Protein AF-A0A3P8DVF3-F1 (afdb_monomer_lite)

pLDDT: mean 77.58, std 15.6, range [39.25, 95.31]

Organism: NCBI:txid48269

Foldseek 3Di:
DDDWDWDADPVQRKIWIWDWDADPVRDIDIDIDIDHDDDDDDPPVVVVVLPDQDDDPCNPPDNDDDPVGDDPDDDDDDDDDDPPDDDDPPPPPVVVVVVVVVVVPPPPPPDD

Structure (mmCIF, N/CA/C/O backbone):
data_AF-A0A3P8DVF3-F1
#
_entry.id   AF-A0A3P8DVF3-F1
#
loop_
_atom_site.group_PDB
_atom_site.id
_atom_site.type_symbol
_atom_site.label_atom_id
_atom_site.label_alt_id
_atom_site.label_comp_id
_atom_site.label_asym_id
_atom_site.label_entity_id
_atom_site.label_seq_id
_atom_site.pdbx_PDB_ins_code
_atom_site.Cartn_x
_atom_site.Cartn_y
_atom_site.Cartn_z
_atom_site.occupancy
_atom_site.B_iso_or_equiv
_atom_site.auth_seq_id
_atom_site.auth_comp_id
_atom_site.auth_asym_id
_atom_site.auth_atom_id
_atom_site.pdbx_PDB_model_num
ATOM 1 N N . MET A 1 1 ? -23.479 11.438 30.953 1.00 67.31 1 MET A N 1
ATOM 2 C CA . MET A 1 1 ? -22.273 10.995 30.219 1.00 67.31 1 MET A CA 1
ATOM 3 C C . MET A 1 1 ? -21.882 12.118 29.275 1.00 67.31 1 MET A C 1
ATOM 5 O O . MET A 1 1 ? -22.786 12.622 28.613 1.00 67.31 1 MET A O 1
ATOM 9 N N . PRO A 1 2 ? -20.626 12.583 29.258 1.00 76.81 2 PRO A N 1
ATOM 10 C CA . PRO A 1 2 ? -20.237 13.642 28.337 1.00 76.81 2 PRO A CA 1
ATOM 11 C C . PRO A 1 2 ? -20.245 13.108 26.889 1.00 76.81 2 PRO A C 1
ATOM 13 O O . PRO A 1 2 ? -20.070 11.900 26.683 1.00 76.81 2 PRO A O 1
ATOM 16 N N . PRO A 1 3 ? -20.479 13.973 25.891 1.00 83.25 3 PRO A N 1
ATOM 17 C CA . PRO A 1 3 ? -20.484 13.580 24.486 1.00 83.25 3 PRO A CA 1
ATOM 18 C C . PRO A 1 3 ? -19.126 13.028 24.042 1.00 83.25 3 PRO A C 1
ATOM 20 O O . PRO A 1 3 ? -18.081 13.442 24.540 1.00 83.25 3 PRO A O 1
ATOM 23 N N . ILE A 1 4 ? -19.144 12.102 23.083 1.00 84.06 4 ILE A N 1
ATOM 24 C CA . ILE A 1 4 ? -17.924 11.665 22.403 1.00 84.06 4 ILE A CA 1
ATOM 25 C C . ILE A 1 4 ? -17.413 12.810 21.523 1.00 84.06 4 ILE A C 1
ATOM 27 O O . ILE A 1 4 ? -18.167 13.365 20.724 1.00 84.06 4 ILE A O 1
ATOM 31 N N . GLU A 1 5 ? -16.143 13.178 21.681 1.00 85.88 5 GLU A N 1
ATOM 32 C CA . GLU A 1 5 ? -15.512 14.195 20.842 1.00 85.88 5 GLU A CA 1
ATOM 33 C C . GLU A 1 5 ? -14.712 13.509 19.733 1.00 85.88 5 GLU A C 1
ATOM 35 O O . GLU A 1 5 ? -13.820 12.699 19.999 1.00 85.88 5 GLU A O 1
ATOM 40 N N . GLU A 1 6 ? -15.002 13.860 18.481 1.00 85.75 6 GLU A N 1
ATOM 41 C CA . GLU A 1 6 ? -14.180 13.484 17.335 1.00 85.75 6 GLU A CA 1
ATOM 42 C C . GLU A 1 6 ? -13.457 14.723 16.803 1.00 85.75 6 GLU A C 1
ATOM 44 O O . GLU A 1 6 ? -14.094 15.705 16.419 1.00 85.75 6 GLU A O 1
ATOM 49 N N . LYS A 1 7 ? -12.122 14.679 16.770 1.00 88.00 7 LYS A N 1
ATOM 50 C CA . LYS A 1 7 ? -11.277 15.734 16.195 1.00 88.00 7 LYS A CA 1
ATOM 51 C C . LYS A 1 7 ? -10.488 15.156 15.026 1.00 88.00 7 LYS A C 1
ATOM 53 O O . LYS A 1 7 ? -9.941 14.056 15.116 1.00 88.00 7 LYS A O 1
ATOM 58 N N . PHE A 1 8 ? -10.473 15.877 13.910 1.00 84.81 8 PHE A N 1
ATOM 59 C CA . PHE A 1 8 ? -9.738 15.485 12.713 1.00 84.81 8 PHE A CA 1
ATOM 60 C C . PHE A 1 8 ? -8.698 16.548 12.377 1.00 84.81 8 PHE A C 1
ATOM 62 O O . PHE A 1 8 ? -9.056 17.656 11.982 1.00 84.81 8 PHE A O 1
ATOM 69 N N . ASP A 1 9 ? -7.422 16.183 12.492 1.00 85.12 9 ASP A N 1
ATOM 70 C CA . ASP A 1 9 ? -6.311 17.047 12.107 1.00 85.12 9 ASP A CA 1
ATOM 71 C C . ASP A 1 9 ? -5.923 16.771 10.651 1.00 85.12 9 ASP A C 1
ATOM 73 O O . ASP A 1 9 ? -5.298 15.755 10.323 1.00 85.12 9 ASP A O 1
ATOM 77 N N . SER A 1 10 ? -6.284 17.698 9.757 1.00 76.12 10 SER A N 1
ATOM 78 C CA . SER A 1 10 ? -6.023 17.575 8.315 1.00 76.12 10 SER A CA 1
ATOM 79 C C . SER A 1 10 ? -4.532 17.582 7.967 1.00 76.12 10 SER A C 1
ATOM 81 O O . SER A 1 10 ? -4.140 16.976 6.971 1.00 76.12 10 SER A O 1
ATOM 83 N N . GLU A 1 11 ? -3.697 18.255 8.759 1.00 81.12 11 GLU A N 1
ATOM 84 C CA . GLU A 1 11 ? -2.254 18.363 8.502 1.00 81.12 11 GLU A CA 1
ATOM 85 C C . GLU A 1 11 ? -1.528 17.043 8.761 1.00 81.12 11 GLU A C 1
ATOM 87 O O . GLU A 1 11 ? -0.639 16.647 8.009 1.00 81.12 11 GLU A O 1
ATOM 92 N N . ARG A 1 12 ? -1.939 16.327 9.812 1.00 76.31 12 ARG A N 1
ATOM 93 C CA . ARG A 1 12 ? -1.304 15.074 10.236 1.00 76.31 12 ARG A CA 1
ATOM 94 C C . ARG A 1 12 ? -2.037 13.829 9.731 1.00 76.31 12 ARG A C 1
ATOM 96 O O . ARG A 1 12 ? -1.503 12.731 9.851 1.00 76.31 12 ARG A O 1
ATOM 103 N N . ASN A 1 13 ? -3.227 13.973 9.131 1.00 81.44 13 ASN A N 1
ATOM 104 C CA . ASN A 1 13 ? -4.126 12.858 8.786 1.00 81.44 13 ASN A CA 1
ATOM 105 C C . ASN A 1 13 ? -4.403 11.932 9.986 1.00 81.44 13 ASN A C 1
ATOM 107 O O . ASN A 1 13 ? -4.529 10.710 9.829 1.00 81.44 13 ASN A O 1
ATOM 111 N N . ILE A 1 14 ? -4.494 12.521 11.178 1.00 86.06 14 ILE A N 1
ATOM 112 C CA . ILE A 1 14 ? -4.786 11.808 12.420 1.00 86.06 14 ILE A CA 1
ATOM 113 C C . ILE A 1 14 ? -6.239 12.095 12.793 1.00 86.06 14 ILE A C 1
ATOM 115 O O . ILE A 1 14 ? -6.673 13.248 12.841 1.00 86.06 14 ILE A O 1
ATOM 119 N N . LYS A 1 15 ? -7.010 11.030 13.023 1.00 89.19 15 LYS A N 1
ATOM 120 C CA . LYS A 1 15 ? -8.331 11.110 13.651 1.00 89.19 15 LYS A CA 1
ATOM 121 C C . LYS A 1 15 ? -8.164 10.786 15.131 1.00 89.19 15 LYS A C 1
ATOM 123 O O . LYS A 1 15 ? -7.794 9.660 15.459 1.00 89.19 15 LYS A O 1
ATOM 128 N N . THR A 1 16 ? -8.501 11.732 15.995 1.00 90.62 16 THR A N 1
ATOM 129 C CA . THR A 1 16 ? -8.480 11.552 17.447 1.00 90.62 16 THR A CA 1
ATOM 130 C C . THR A 1 16 ? -9.908 11.429 17.954 1.00 90.62 16 THR A C 1
ATOM 132 O O . THR A 1 16 ? -10.742 12.307 17.727 1.00 90.62 16 THR A O 1
ATOM 135 N N . VAL A 1 17 ? -10.203 10.322 18.629 1.00 90.69 17 VAL A N 1
ATOM 136 C CA . VAL A 1 17 ? -11.499 10.069 19.265 1.00 90.69 17 VAL A CA 1
ATOM 137 C C . VAL A 1 17 ? -11.295 10.075 20.771 1.00 90.69 17 VAL A C 1
ATOM 139 O O . VAL A 1 17 ? -10.527 9.264 21.293 1.00 90.69 17 VAL A O 1
ATOM 142 N N . VAL A 1 18 ? -11.978 10.988 21.457 1.00 91.25 18 VAL A N 1
ATOM 143 C CA . VAL A 1 18 ? -11.963 11.093 22.916 1.00 91.25 18 VAL A CA 1
ATOM 144 C C . VAL A 1 18 ? -13.304 10.617 23.449 1.00 91.25 18 VAL A C 1
ATOM 146 O O . VAL A 1 18 ? -14.350 11.203 23.161 1.00 91.25 18 VAL A O 1
ATOM 149 N N . ARG A 1 19 ? -13.271 9.553 24.246 1.00 88.62 19 ARG A N 1
ATOM 150 C CA . ARG A 1 19 ? -14.443 9.004 24.924 1.00 88.62 19 ARG A CA 1
ATOM 151 C C . ARG A 1 19 ? -14.230 9.074 26.423 1.00 88.62 19 ARG A C 1
ATOM 153 O O . ARG A 1 19 ? -13.152 8.761 26.911 1.00 88.62 19 ARG A O 1
ATOM 160 N N . TYR A 1 20 ? -15.283 9.411 27.147 1.00 89.62 20 TYR A N 1
ATOM 161 C CA . TYR A 1 20 ? -15.292 9.302 28.596 1.00 89.62 20 TYR A CA 1
ATOM 162 C C . TYR A 1 20 ? -16.238 8.184 29.020 1.00 89.62 20 TYR A C 1
ATOM 164 O O . TYR A 1 20 ? -17.344 8.066 28.481 1.00 89.62 20 TYR A O 1
ATOM 172 N N . PHE A 1 21 ? -15.808 7.368 29.972 1.00 86.56 21 PHE A N 1
ATOM 173 C CA . PHE A 1 21 ? -16.606 6.291 30.547 1.00 86.56 21 PHE A CA 1
ATOM 174 C C . PHE A 1 21 ? -16.431 6.258 32.066 1.00 86.56 21 PHE A C 1
ATOM 176 O O . PHE A 1 21 ? -15.423 6.736 32.582 1.00 86.56 21 PHE A O 1
ATOM 183 N N . PHE A 1 22 ? -17.437 5.740 32.767 1.00 88.00 22 PHE A N 1
ATOM 184 C CA . PHE A 1 22 ? -17.360 5.485 34.203 1.00 88.00 22 PHE A CA 1
ATOM 185 C C . PHE A 1 22 ? -16.961 4.029 34.427 1.00 88.00 22 PHE A C 1
ATOM 187 O O . PHE A 1 22 ? -17.490 3.146 33.745 1.00 88.00 22 PHE A O 1
ATOM 194 N N . ASN A 1 23 ? -16.039 3.797 35.356 1.00 84.00 23 ASN A N 1
ATOM 195 C CA . AS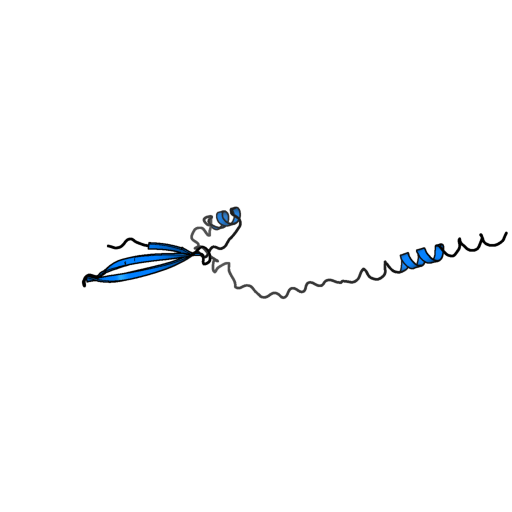N A 1 23 ? -15.719 2.455 35.835 1.00 84.00 23 ASN A CA 1
ATOM 196 C C . ASN A 1 23 ? -16.753 1.959 36.852 1.00 84.00 23 ASN A C 1
ATOM 198 O O . ASN A 1 23 ? -17.558 2.736 37.364 1.00 84.00 23 ASN A O 1
ATOM 202 N N . GLU A 1 24 ? -16.696 0.663 37.166 1.00 85.00 24 GLU A N 1
ATOM 203 C CA . GLU A 1 24 ? -17.516 0.041 38.216 1.00 85.00 24 GLU A CA 1
ATOM 204 C C . GLU A 1 24 ? -17.294 0.705 39.591 1.00 85.00 24 GLU A C 1
ATOM 206 O O . GLU A 1 24 ? -18.229 0.799 40.381 1.00 85.00 24 GLU A O 1
ATOM 211 N N . ASP A 1 25 ? -16.107 1.278 39.815 1.00 83.75 25 ASP A N 1
ATOM 212 C CA . ASP A 1 25 ? -15.726 2.015 41.028 1.00 83.75 25 ASP A CA 1
ATOM 213 C C . ASP A 1 25 ? -16.196 3.488 41.052 1.00 83.75 25 ASP A C 1
ATOM 215 O O . ASP A 1 25 ? -15.969 4.205 42.024 1.00 83.75 25 ASP A O 1
ATOM 219 N N . GLY A 1 26 ? -16.864 3.964 39.992 1.00 82.75 26 GLY A N 1
ATOM 220 C CA . GLY A 1 26 ? -17.406 5.328 39.900 1.00 82.75 26 GLY A CA 1
ATOM 221 C C . GLY A 1 26 ? -16.437 6.395 39.373 1.00 82.75 26 GLY A C 1
ATOM 222 O O . GLY A 1 26 ? -16.845 7.543 39.177 1.00 82.75 26 GLY A O 1
ATOM 223 N N . ASP A 1 27 ? -15.190 6.031 39.074 1.00 87.44 27 ASP A N 1
ATOM 224 C CA . ASP A 1 27 ? -14.188 6.943 38.514 1.00 87.44 27 ASP A CA 1
ATOM 225 C C . ASP A 1 27 ? -14.436 7.268 37.031 1.00 87.44 27 ASP A C 1
ATOM 227 O O . ASP A 1 27 ? -14.852 6.414 36.240 1.00 87.44 27 ASP A O 1
ATOM 231 N N . LEU A 1 28 ? -14.138 8.511 36.631 1.00 86.56 28 LEU A N 1
ATOM 232 C CA . LEU A 1 28 ? -14.239 8.985 35.247 1.00 86.56 28 LEU A CA 1
ATOM 233 C C . LEU A 1 28 ? -12.930 8.730 34.487 1.00 86.56 28 LEU A C 1
ATOM 235 O O . LEU A 1 28 ? -11.919 9.386 34.739 1.00 86.56 28 LEU A O 1
ATOM 239 N N . ILE A 1 29 ? -12.966 7.853 33.486 1.00 88.00 29 ILE A N 1
ATOM 240 C CA . ILE A 1 29 ? -11.817 7.557 32.625 1.00 88.00 29 ILE A CA 1
ATOM 241 C C . ILE A 1 29 ? -11.984 8.208 31.256 1.00 88.00 29 ILE A C 1
ATOM 243 O O . ILE A 1 29 ? -13.046 8.141 30.637 1.00 88.00 29 ILE A O 1
ATOM 247 N N . LYS A 1 30 ? -10.896 8.809 30.763 1.00 89.12 30 LYS A N 1
ATOM 248 C CA . LYS A 1 30 ? -10.765 9.331 29.400 1.00 89.12 30 LYS A CA 1
ATOM 249 C C . LYS A 1 30 ? -10.000 8.333 28.529 1.00 89.12 30 LYS A C 1
ATOM 251 O O . LYS A 1 30 ? -8.793 8.168 28.677 1.00 89.12 30 LYS A O 1
ATOM 256 N N . GLU A 1 31 ? -10.678 7.730 27.566 1.00 89.44 31 GLU A N 1
ATOM 257 C CA . GLU A 1 31 ? -10.060 6.970 26.482 1.00 89.44 31 GLU A CA 1
ATOM 258 C C . GLU A 1 31 ? -9.718 7.917 25.326 1.00 89.44 31 GLU A C 1
ATOM 260 O O . GLU A 1 31 ? -10.600 8.599 24.803 1.00 89.44 31 GLU A O 1
ATOM 265 N N . THR A 1 32 ? -8.452 7.964 24.907 1.00 89.69 32 THR A N 1
ATOM 266 C CA . THR A 1 32 ? -8.033 8.698 23.700 1.00 89.69 32 THR A CA 1
ATOM 267 C C . THR A 1 3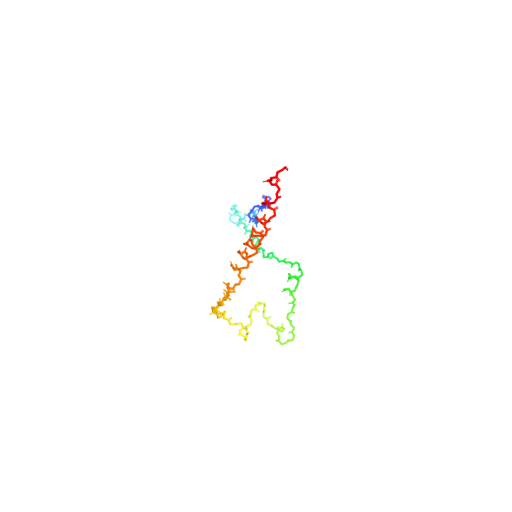2 ? -7.490 7.701 22.684 1.00 89.69 32 THR A C 1
ATOM 269 O O . THR A 1 32 ? -6.513 7.010 22.963 1.00 89.69 32 THR A O 1
ATOM 272 N N . LYS A 1 33 ? -8.138 7.600 21.520 1.00 91.38 33 LYS A N 1
ATOM 273 C CA . LYS A 1 33 ? -7.720 6.737 20.405 1.00 91.38 33 LYS A CA 1
ATOM 274 C C . LYS A 1 33 ? -7.275 7.601 19.235 1.00 91.38 33 LYS A C 1
ATOM 276 O O . LYS A 1 33 ? -8.062 8.405 18.739 1.00 91.38 33 LYS A O 1
ATOM 281 N N . GLU A 1 34 ? -6.043 7.403 18.787 1.00 89.81 34 GLU A N 1
ATOM 282 C CA . GLU A 1 34 ? -5.475 8.088 17.627 1.00 89.81 34 GLU A CA 1
ATOM 283 C C . GLU A 1 34 ? -5.372 7.114 16.451 1.00 89.81 34 GLU A C 1
ATOM 285 O O . GLU A 1 34 ? -4.772 6.045 16.555 1.00 89.81 34 GLU A O 1
ATOM 290 N N . TYR A 1 35 ? -5.979 7.478 15.323 1.00 89.88 35 TYR A N 1
ATOM 291 C CA . TYR A 1 35 ? -5.925 6.705 14.086 1.00 89.88 35 TYR A CA 1
ATOM 292 C C . TYR A 1 35 ? -5.163 7.491 13.028 1.00 89.88 35 TYR A C 1
ATOM 294 O O . TYR A 1 35 ? -5.641 8.524 12.555 1.00 89.88 35 TYR A O 1
ATOM 302 N N . GLN A 1 36 ? -4.013 6.973 12.608 1.00 88.38 36 GLN A N 1
ATOM 303 C CA . GLN A 1 36 ? -3.249 7.525 11.497 1.00 88.38 36 GLN A CA 1
ATOM 304 C C . GLN A 1 36 ? -3.628 6.814 10.195 1.00 88.38 36 GLN A C 1
ATOM 306 O O . GLN A 1 36 ? -3.537 5.590 10.083 1.00 88.38 36 GLN A O 1
ATOM 311 N N . ARG A 1 37 ? -4.063 7.571 9.181 1.00 85.69 37 ARG A N 1
ATOM 312 C CA . ARG A 1 37 ? -4.393 7.000 7.867 1.00 85.69 37 ARG A CA 1
ATOM 313 C C . ARG A 1 37 ? -3.182 7.044 6.936 1.00 85.69 37 ARG A C 1
ATOM 315 O O . ARG A 1 37 ? -3.019 7.991 6.169 1.00 85.69 37 ARG A O 1
ATOM 322 N N . GLU A 1 38 ? -2.388 5.981 6.923 1.00 85.12 38 GLU A N 1
ATOM 323 C CA . GLU A 1 38 ? -1.336 5.802 5.920 1.00 85.12 38 GLU A CA 1
ATOM 324 C C . GLU A 1 38 ? -1.921 5.232 4.622 1.00 85.12 38 GLU A C 1
ATOM 326 O O . GLU A 1 38 ? -2.318 4.069 4.543 1.00 85.12 38 GLU A O 1
ATOM 331 N N . LYS A 1 39 ? -1.996 6.053 3.569 1.00 83.69 39 LYS A N 1
ATOM 332 C CA . LYS A 1 39 ? -2.429 5.603 2.238 1.00 83.69 39 LYS A CA 1
ATOM 333 C C . LYS A 1 39 ? -1.265 5.650 1.258 1.00 83.69 39 LYS A C 1
ATOM 335 O O . LYS A 1 39 ? -0.621 6.681 1.094 1.00 83.69 39 LYS A O 1
ATOM 340 N N . ARG A 1 40 ? -1.037 4.552 0.535 1.00 83.50 40 ARG A N 1
ATOM 341 C CA . ARG A 1 40 ? -0.162 4.560 -0.643 1.00 83.50 40 ARG A CA 1
ATOM 342 C C . ARG A 1 40 ? -0.975 4.991 -1.853 1.00 83.50 40 ARG A C 1
ATOM 344 O O . ARG A 1 40 ? -1.840 4.250 -2.319 1.00 83.50 40 ARG A O 1
ATOM 351 N N . VAL A 1 41 ? -0.717 6.200 -2.335 1.00 87.75 41 VAL A N 1
ATOM 352 C CA . VAL A 1 41 ? -1.423 6.760 -3.488 1.00 87.75 41 VAL A CA 1
ATOM 353 C C . VAL A 1 41 ? -0.930 6.069 -4.759 1.00 87.75 41 VAL A C 1
ATOM 355 O O . VAL A 1 41 ? 0.264 6.031 -5.041 1.00 87.75 41 VAL A O 1
ATOM 358 N N . VAL A 1 42 ? -1.861 5.494 -5.516 1.00 91.62 42 VAL A N 1
ATOM 359 C CA . VAL A 1 42 ? -1.628 4.899 -6.837 1.00 91.62 42 VAL A CA 1
ATOM 360 C C . VAL A 1 42 ? -2.764 5.312 -7.767 1.00 91.62 42 VAL A C 1
ATOM 362 O O . VAL A 1 42 ? -3.833 5.711 -7.306 1.00 91.62 42 VAL A O 1
ATOM 365 N N . ALA A 1 43 ? -2.566 5.184 -9.078 1.00 95.31 43 ALA A N 1
ATOM 366 C CA . ALA A 1 43 ? -3.644 5.388 -10.040 1.00 95.31 43 ALA A CA 1
ATOM 367 C C . ALA A 1 43 ? -4.827 4.436 -9.764 1.00 95.31 43 ALA A C 1
ATOM 369 O O . ALA A 1 43 ? -4.618 3.274 -9.408 1.00 95.31 43 ALA A O 1
ATOM 370 N N . SER A 1 44 ? -6.064 4.899 -9.981 1.00 91.38 44 SER A N 1
ATOM 371 C CA . SER A 1 44 ? -7.287 4.133 -9.663 1.00 91.38 44 SER A CA 1
ATOM 372 C C . SER A 1 44 ? -7.288 2.736 -10.299 1.00 91.38 44 SER A C 1
ATOM 374 O O . SER A 1 44 ? -7.421 1.745 -9.588 1.00 91.38 44 SER A O 1
ATOM 376 N N . ARG A 1 45 ? -6.976 2.631 -11.599 1.00 94.94 45 ARG A N 1
ATOM 377 C CA . ARG A 1 45 ? -6.874 1.335 -12.295 1.00 94.94 45 ARG A CA 1
ATOM 378 C C . ARG A 1 45 ? -5.868 0.378 -11.648 1.00 94.94 45 ARG A C 1
ATOM 380 O O . ARG A 1 45 ? -6.070 -0.831 -11.649 1.00 94.94 45 ARG A O 1
ATOM 387 N N . VAL A 1 46 ? -4.772 0.898 -11.094 1.00 93.19 46 VAL A N 1
ATOM 388 C CA . VAL A 1 46 ? -3.764 0.082 -10.398 1.00 93.19 46 VAL A CA 1
ATOM 389 C C . VAL A 1 46 ? -4.298 -0.395 -9.049 1.00 93.19 46 VAL A C 1
ATOM 391 O O . VAL A 1 46 ? -4.050 -1.541 -8.678 1.00 93.19 46 VAL A O 1
ATOM 394 N N . ALA A 1 47 ? -5.040 0.452 -8.330 1.00 92.69 47 ALA A N 1
ATOM 395 C CA . ALA A 1 47 ? -5.677 0.071 -7.073 1.00 92.69 47 ALA A CA 1
ATOM 396 C C . ALA A 1 47 ? -6.681 -1.072 -7.272 1.00 92.69 47 ALA A C 1
ATOM 398 O O . ALA A 1 47 ? -6.693 -2.011 -6.476 1.00 92.69 47 ALA A O 1
ATOM 399 N N . ASP A 1 48 ? -7.465 -1.030 -8.348 1.00 94.06 48 ASP A N 1
ATOM 400 C CA . ASP A 1 48 ? -8.466 -2.059 -8.638 1.00 94.06 48 ASP A CA 1
ATOM 401 C C . ASP A 1 48 ? -7.814 -3.398 -8.990 1.00 94.06 48 ASP A C 1
ATOM 403 O O . ASP A 1 48 ? -8.176 -4.428 -8.423 1.00 94.06 48 ASP A O 1
ATOM 407 N N . ARG A 1 49 ? -6.768 -3.383 -9.828 1.00 93.88 49 ARG A N 1
ATOM 408 C CA . ARG A 1 49 ? -6.015 -4.604 -10.165 1.00 93.88 49 ARG A CA 1
ATOM 409 C C . ARG A 1 49 ? -5.341 -5.244 -8.955 1.00 93.88 49 ARG A C 1
ATOM 411 O O . ARG A 1 49 ? -5.254 -6.463 -8.887 1.00 93.88 49 ARG A O 1
ATOM 418 N N . LYS A 1 50 ? -4.868 -4.449 -7.990 1.00 89.88 50 LYS A N 1
ATOM 419 C CA . LYS A 1 50 ? -4.255 -4.978 -6.758 1.00 89.88 50 LYS A CA 1
ATOM 420 C C . LYS A 1 50 ? -5.250 -5.725 -5.865 1.00 89.88 50 LYS A C 1
ATOM 422 O O . LYS A 1 50 ? -4.821 -6.535 -5.053 1.00 89.88 50 LYS A O 1
ATOM 427 N N . LYS A 1 51 ? -6.552 -5.454 -5.998 1.00 89.81 51 LYS A N 1
ATOM 428 C CA . LYS A 1 51 ? -7.621 -6.100 -5.218 1.00 89.81 51 LYS A CA 1
ATOM 429 C C . LYS A 1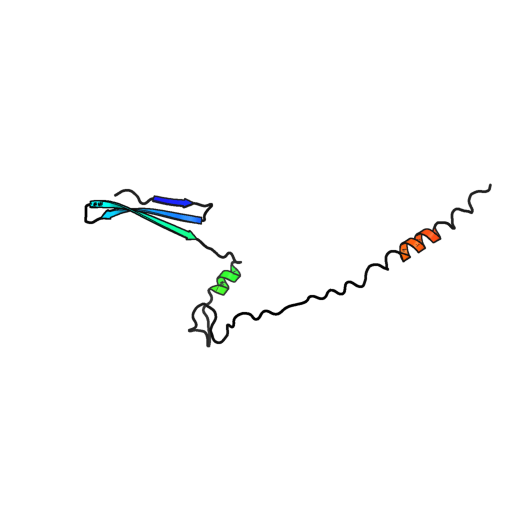 51 ? -8.157 -7.376 -5.870 1.00 89.81 51 LYS A C 1
ATOM 431 O O . LYS A 1 51 ? -8.994 -8.049 -5.273 1.00 89.81 51 LYS A O 1
ATOM 436 N N . TRP A 1 52 ? -7.741 -7.694 -7.096 1.00 91.75 52 TRP A N 1
ATOM 437 C CA . TRP A 1 52 ? -8.229 -8.881 -7.789 1.00 91.75 52 TRP A CA 1
ATOM 438 C C . TRP A 1 52 ? -7.843 -10.156 -7.046 1.00 91.75 52 TRP A C 1
ATOM 440 O O . TRP A 1 52 ? -6.719 -10.312 -6.567 1.00 91.75 52 TRP A O 1
ATOM 450 N N . LYS A 1 53 ? -8.801 -11.082 -6.957 1.00 91.31 53 LYS A N 1
ATOM 451 C CA . LYS A 1 53 ? -8.574 -12.390 -6.347 1.00 91.31 53 LYS A CA 1
ATOM 452 C C . LYS A 1 53 ? -7.640 -13.205 -7.238 1.00 91.31 53 LYS A C 1
ATOM 454 O O . LYS A 1 53 ? -7.784 -13.203 -8.461 1.00 91.31 53 LYS A O 1
ATOM 459 N N . LYS A 1 54 ? -6.704 -13.919 -6.615 1.00 91.12 54 LYS A N 1
ATOM 460 C CA . LYS A 1 54 ? -5.854 -14.889 -7.308 1.00 91.12 54 LYS A CA 1
ATOM 461 C C . LYS A 1 54 ? -6.716 -16.033 -7.866 1.00 91.12 54 LYS A C 1
ATOM 463 O O . LYS A 1 54 ? -7.767 -16.360 -7.311 1.00 91.12 54 LYS A O 1
ATOM 468 N N . PHE A 1 55 ? -6.278 -16.633 -8.968 1.00 92.50 55 PHE A N 1
ATOM 469 C CA . PHE A 1 55 ? -6.989 -17.700 -9.679 1.00 92.50 55 PHE A CA 1
ATOM 470 C C . PHE A 1 55 ? -6.031 -18.835 -10.073 1.00 92.50 55 PHE A C 1
ATOM 472 O O . PHE A 1 55 ? -4.815 -18.709 -9.933 1.00 92.50 55 PHE A O 1
ATOM 479 N N . GLY A 1 56 ? -6.580 -19.959 -10.544 1.00 92.31 56 GLY A N 1
ATOM 480 C CA . GLY A 1 56 ? -5.795 -21.138 -10.921 1.00 92.31 56 GLY A CA 1
ATOM 481 C C 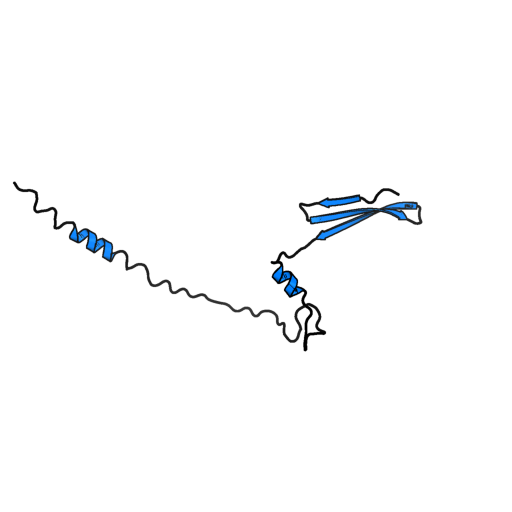. GLY A 1 56 ? -5.071 -21.770 -9.728 1.00 92.31 56 GLY A C 1
ATOM 482 O O . GLY A 1 56 ? -5.643 -21.880 -8.643 1.00 92.31 56 GLY A O 1
ATOM 483 N N . ALA A 1 57 ? -3.810 -22.159 -9.931 1.00 87.62 57 ALA A N 1
ATOM 484 C CA . ALA A 1 57 ? -2.974 -22.801 -8.912 1.00 87.62 57 ALA A CA 1
ATOM 485 C C . ALA A 1 57 ? -2.698 -21.912 -7.683 1.00 87.62 57 ALA A C 1
ATOM 487 O O . ALA A 1 57 ? -2.456 -22.432 -6.602 1.00 87.62 57 ALA A O 1
ATOM 488 N N . SER A 1 58 ? -2.804 -20.586 -7.817 1.00 85.19 58 SER A N 1
ATOM 489 C CA . SER A 1 58 ? -2.565 -19.627 -6.727 1.00 85.19 58 SER A CA 1
ATOM 490 C C . SER A 1 58 ? -3.841 -19.157 -6.021 1.00 85.19 58 SER A C 1
ATOM 492 O O . SER A 1 58 ? -3.821 -18.158 -5.302 1.00 85.19 58 SER A O 1
ATOM 494 N N . LYS A 1 59 ? -4.981 -19.832 -6.220 1.00 89.44 59 LYS A N 1
ATOM 495 C CA . LYS A 1 59 ? -6.282 -19.428 -5.651 1.00 89.44 59 LYS A CA 1
ATOM 496 C C . LYS A 1 59 ? -6.295 -19.400 -4.116 1.00 89.44 59 LYS A C 1
ATOM 498 O O . LYS A 1 59 ? -7.006 -18.582 -3.539 1.00 89.44 59 LYS A O 1
ATOM 503 N N . SER A 1 60 ? -5.540 -20.288 -3.473 1.00 88.81 60 SER A N 1
ATOM 504 C CA . SER A 1 60 ? -5.429 -20.389 -2.012 1.00 88.81 60 SER A CA 1
ATOM 505 C C . SER A 1 60 ? -4.286 -19.563 -1.421 1.00 88.81 60 SER A C 1
ATOM 507 O O . SER A 1 60 ? -4.136 -19.533 -0.202 1.00 88.81 60 SER A O 1
ATOM 509 N N . ASP A 1 61 ? -3.476 -18.901 -2.250 1.00 88.81 61 ASP A N 1
ATOM 510 C CA . ASP A 1 61 ? -2.299 -18.190 -1.759 1.00 88.81 61 ASP A CA 1
ATOM 511 C C . ASP A 1 61 ? -2.702 -16.889 -1.045 1.00 88.81 61 ASP A C 1
ATOM 513 O O . ASP A 1 61 ? -3.503 -16.111 -1.582 1.00 88.81 61 ASP A O 1
ATOM 517 N N . PRO A 1 62 ? -2.099 -16.573 0.115 1.00 87.38 62 PRO A N 1
ATOM 518 C CA . PRO A 1 62 ? -2.346 -15.313 0.803 1.00 87.38 62 PRO A CA 1
ATOM 519 C C . PRO A 1 62 ? -1.868 -14.110 -0.025 1.00 87.38 62 PRO A C 1
ATOM 521 O O . PRO A 1 62 ? -1.089 -14.234 -0.977 1.00 87.38 62 PRO A O 1
ATOM 524 N N . SER A 1 63 ? -2.338 -12.913 0.330 1.00 84.44 63 SER A N 1
ATOM 525 C CA . SER A 1 63 ? -1.843 -11.665 -0.262 1.00 84.44 63 SER A CA 1
ATOM 526 C C . SER A 1 63 ? -0.372 -11.463 0.112 1.00 84.44 63 SER A C 1
ATOM 528 O O . SER A 1 63 ? -0.045 -11.391 1.291 1.00 84.44 63 SER A O 1
ATOM 530 N N . GLY A 1 64 ? 0.509 -11.363 -0.882 1.00 84.75 64 GLY A N 1
ATOM 531 C CA . GLY A 1 64 ? 1.958 -11.303 -0.683 1.00 84.75 64 GLY A CA 1
ATOM 532 C C . GLY A 1 64 ? 2.719 -12.184 -1.671 1.00 84.75 64 GLY A C 1
ATOM 533 O O . GLY A 1 64 ? 2.114 -12.867 -2.508 1.00 84.75 64 GLY A O 1
ATOM 534 N N . GLY A 1 65 ? 4.049 -12.126 -1.580 1.00 81.75 65 GLY A N 1
ATOM 535 C CA . GLY A 1 65 ? 4.943 -13.013 -2.319 1.00 81.75 65 GLY A CA 1
ATOM 536 C C . GLY A 1 65 ? 4.812 -14.450 -1.821 1.00 81.75 65 GLY A C 1
ATOM 537 O O . GLY A 1 65 ? 4.713 -14.684 -0.619 1.00 81.75 65 GLY A O 1
ATOM 538 N N . ASN A 1 66 ? 4.784 -15.407 -2.746 1.00 82.69 66 ASN A N 1
ATOM 539 C CA . ASN A 1 66 ? 4.854 -16.827 -2.411 1.00 82.69 66 ASN A CA 1
ATOM 540 C C . ASN A 1 66 ? 6.333 -17.235 -2.284 1.00 82.69 66 ASN A C 1
ATOM 542 O O . ASN A 1 66 ? 7.166 -16.765 -3.067 1.00 82.69 66 ASN A O 1
ATOM 546 N N . LEU A 1 67 ? 6.650 -18.103 -1.319 1.00 77.31 67 LEU A N 1
ATOM 547 C CA . LEU A 1 67 ? 7.994 -18.645 -1.079 1.00 77.31 67 LEU A CA 1
ATOM 548 C C . LEU A 1 67 ? 8.557 -19.363 -2.310 1.00 77.31 67 LEU A C 1
ATOM 550 O O . LEU A 1 67 ? 9.757 -19.317 -2.547 1.00 77.31 67 LEU A O 1
ATOM 554 N N . ALA A 1 68 ? 7.694 -19.972 -3.126 1.00 80.38 68 ALA A N 1
ATOM 555 C CA . ALA A 1 68 ? 8.108 -20.643 -4.357 1.00 80.38 68 ALA A CA 1
ATOM 556 C C . ALA A 1 68 ? 8.607 -19.682 -5.457 1.00 80.38 68 ALA A C 1
ATOM 558 O O . ALA A 1 68 ? 9.203 -20.130 -6.432 1.00 80.38 68 ALA A O 1
ATOM 559 N N . ASN A 1 69 ? 8.345 -18.374 -5.345 1.00 76.62 69 ASN A N 1
ATOM 560 C CA . ASN A 1 69 ? 8.543 -17.419 -6.445 1.00 76.62 69 ASN A CA 1
ATOM 561 C C . ASN A 1 69 ? 9.249 -16.122 -6.029 1.00 76.62 69 ASN A C 1
ATOM 563 O O . ASN A 1 69 ? 9.562 -15.303 -6.890 1.00 76.62 69 ASN A O 1
ATOM 567 N N . THR A 1 70 ? 9.442 -15.888 -4.731 1.00 79.19 70 THR A N 1
ATOM 568 C CA . THR A 1 70 ? 9.956 -14.617 -4.207 1.00 79.19 70 THR A CA 1
ATOM 569 C C . THR A 1 70 ? 11.296 -14.862 -3.533 1.00 79.19 70 THR A C 1
ATOM 571 O O . THR A 1 70 ? 11.344 -15.375 -2.419 1.00 79.19 70 THR A O 1
ATOM 574 N N . TYR A 1 71 ? 12.371 -14.463 -4.204 1.00 79.69 71 TYR A N 1
ATOM 575 C CA . TYR A 1 71 ? 13.719 -14.419 -3.646 1.00 79.69 71 TYR A CA 1
ATOM 576 C C . TYR A 1 71 ? 14.093 -12.958 -3.352 1.00 79.69 71 TYR A C 1
ATOM 578 O O . TYR A 1 71 ? 13.582 -12.057 -4.029 1.00 79.69 71 TYR A O 1
ATOM 586 N N . PRO A 1 72 ? 14.932 -12.685 -2.337 1.00 84.06 72 PRO A N 1
ATOM 587 C CA . PRO A 1 72 ? 15.501 -11.352 -2.162 1.00 84.06 72 PRO A CA 1
ATOM 588 C C . PRO A 1 72 ? 16.222 -10.933 -3.450 1.00 84.06 72 PRO A C 1
ATOM 590 O O . PRO A 1 72 ? 16.802 -11.767 -4.137 1.00 84.06 72 PRO A O 1
ATOM 593 N N . ALA A 1 73 ? 16.130 -9.652 -3.808 1.00 84.75 73 ALA A N 1
ATOM 594 C CA . ALA A 1 73 ? 16.729 -9.162 -5.043 1.00 84.75 73 ALA A CA 1
ATOM 595 C C . ALA A 1 73 ? 18.260 -9.276 -4.988 1.00 84.75 73 ALA A C 1
ATOM 597 O O . ALA A 1 73 ? 18.880 -8.764 -4.055 1.00 84.75 73 ALA A O 1
ATOM 598 N N . ASP A 1 74 ? 18.851 -9.884 -6.017 1.00 87.38 74 ASP A N 1
ATOM 599 C CA . ASP A 1 74 ? 20.298 -9.893 -6.203 1.00 87.38 74 ASP A CA 1
ATOM 600 C C . ASP A 1 74 ? 20.774 -8.520 -6.684 1.00 87.38 74 ASP A C 1
ATOM 602 O O . ASP A 1 74 ? 20.186 -7.893 -7.572 1.00 87.38 74 ASP A O 1
ATOM 606 N N . VAL A 1 75 ? 21.859 -8.034 -6.087 1.00 89.31 75 VAL A N 1
ATOM 607 C CA . VAL A 1 75 ? 22.446 -6.744 -6.451 1.00 89.31 75 VAL A CA 1
ATOM 608 C C . VAL A 1 75 ? 23.247 -6.913 -7.740 1.00 89.31 75 VAL A C 1
ATOM 610 O O . VAL A 1 75 ? 24.352 -7.447 -7.728 1.00 89.31 75 VAL A O 1
ATOM 613 N N . VAL A 1 76 ? 22.699 -6.428 -8.856 1.00 88.81 76 VAL A N 1
ATOM 614 C CA . VAL A 1 76 ? 23.384 -6.400 -10.156 1.00 88.81 76 VAL A CA 1
ATOM 615 C C . VAL A 1 76 ? 23.917 -4.995 -10.423 1.00 88.81 76 VAL A C 1
ATOM 617 O O . VAL A 1 76 ? 23.160 -4.023 -10.462 1.00 88.81 76 VAL A O 1
ATOM 620 N N . THR A 1 77 ? 25.229 -4.869 -10.621 1.00 88.00 77 THR A N 1
ATOM 621 C CA . THR A 1 77 ? 25.865 -3.597 -10.975 1.00 88.00 77 THR A CA 1
ATOM 622 C C . THR A 1 77 ? 25.717 -3.335 -12.474 1.00 88.00 77 THR A C 1
ATOM 624 O O . THR A 1 77 ? 26.380 -3.940 -13.310 1.00 88.00 77 THR A O 1
ATOM 627 N N . MET A 1 78 ? 24.829 -2.407 -12.831 1.00 88.19 78 MET A N 1
ATOM 628 C CA . MET A 1 78 ? 24.633 -1.986 -14.219 1.00 88.19 78 MET A CA 1
ATOM 629 C C . MET A 1 78 ? 25.528 -0.785 -14.530 1.00 88.19 78 MET A C 1
ATOM 631 O O . MET A 1 78 ? 25.314 0.307 -14.007 1.00 88.19 78 MET A O 1
ATOM 635 N N . GLN A 1 79 ? 26.522 -0.969 -15.400 1.00 87.88 79 GLN A N 1
ATOM 636 C CA . GLN A 1 79 ? 27.303 0.139 -15.951 1.00 87.88 79 GLN A CA 1
ATOM 637 C C . GLN A 1 79 ? 26.688 0.591 -17.276 1.00 87.88 79 GLN A C 1
ATOM 639 O O . GLN A 1 79 ? 26.757 -0.112 -18.282 1.00 87.88 79 GLN A O 1
ATOM 644 N N . ILE A 1 80 ? 26.085 1.781 -17.290 1.00 85.25 80 ILE A N 1
ATOM 645 C CA . ILE A 1 80 ? 25.644 2.419 -18.533 1.00 85.25 80 ILE A CA 1
ATOM 646 C C . ILE A 1 80 ? 26.866 3.104 -19.147 1.00 85.25 80 ILE A C 1
ATOM 648 O O . ILE A 1 80 ? 27.254 4.195 -18.733 1.00 85.25 80 ILE A O 1
ATOM 652 N N . VAL A 1 81 ? 27.493 2.459 -20.129 1.00 84.19 81 VAL A N 1
ATOM 653 C CA . VAL A 1 81 ? 28.616 3.047 -20.865 1.00 84.19 81 VAL A CA 1
ATOM 654 C C . VAL A 1 81 ? 28.057 3.950 -21.963 1.00 84.19 81 VAL A C 1
ATOM 656 O O . VAL A 1 81 ? 27.580 3.476 -22.989 1.00 84.19 81 VAL A O 1
ATOM 659 N N . GLN A 1 82 ? 28.107 5.268 -21.763 1.00 74.12 82 GLN A N 1
ATOM 660 C CA . GLN A 1 82 ? 27.970 6.214 -22.870 1.00 74.12 82 GLN A CA 1
ATOM 661 C C . GLN A 1 82 ? 29.350 6.446 -23.489 1.00 74.12 82 GLN A C 1
ATOM 663 O O . GLN A 1 82 ? 30.180 7.150 -22.913 1.00 74.12 82 GLN A O 1
ATOM 668 N N . SER A 1 83 ? 29.602 5.913 -24.686 1.00 67.50 83 SER A N 1
ATOM 669 C CA . SER A 1 83 ? 30.725 6.367 -25.510 1.00 67.50 83 SER A CA 1
ATOM 670 C C . SER A 1 83 ? 30.394 7.752 -26.079 1.00 67.50 83 SER A C 1
ATOM 672 O O . SER A 1 83 ? 29.898 7.883 -27.199 1.00 67.50 83 SER A O 1
ATOM 674 N N . ARG A 1 84 ? 30.634 8.817 -25.307 1.00 63.16 84 ARG A N 1
ATOM 675 C CA . ARG A 1 84 ? 30.625 10.193 -25.832 1.00 63.16 84 ARG A CA 1
ATOM 676 C C . ARG A 1 84 ? 31.881 10.424 -26.677 1.00 63.16 84 ARG A C 1
ATOM 678 O O . ARG A 1 84 ? 32.818 11.086 -26.252 1.00 63.16 84 ARG A O 1
ATOM 685 N N . GLN A 1 85 ? 31.894 9.877 -27.886 1.00 57.88 85 GLN A N 1
ATOM 686 C CA . GLN A 1 85 ? 32.851 10.235 -28.931 1.00 57.88 85 GLN A CA 1
ATOM 687 C C . GLN A 1 85 ? 32.090 10.437 -30.239 1.00 57.88 85 GLN A C 1
ATOM 689 O O . GLN A 1 85 ? 32.015 9.521 -31.041 1.00 57.88 85 GLN A O 1
ATOM 694 N N . ALA A 1 86 ? 31.475 11.610 -30.420 1.00 54.47 86 ALA A N 1
ATOM 695 C CA . ALA A 1 86 ? 31.116 12.164 -31.735 1.00 54.47 86 ALA A CA 1
ATOM 696 C C . ALA A 1 86 ? 30.344 13.486 -31.575 1.00 54.47 86 ALA A C 1
ATOM 698 O O . ALA A 1 86 ? 29.158 13.531 -31.870 1.00 54.47 86 ALA A O 1
ATOM 699 N N . CYS A 1 87 ? 30.972 14.557 -31.073 1.00 44.91 87 CYS A N 1
ATOM 700 C CA . CYS A 1 87 ? 30.601 15.931 -31.464 1.00 44.91 87 CYS A CA 1
ATOM 701 C C . CYS A 1 87 ? 31.564 16.963 -30.853 1.00 44.91 87 CYS A C 1
ATOM 703 O O . CYS A 1 87 ? 31.231 17.661 -29.904 1.00 44.91 87 CYS A O 1
ATOM 705 N N . ALA A 1 88 ? 32.791 17.045 -31.365 1.00 49.41 88 ALA A N 1
ATOM 706 C CA . ALA A 1 88 ? 33.661 18.202 -31.104 1.00 49.41 88 ALA A CA 1
ATOM 707 C C . ALA A 1 88 ? 34.359 18.726 -32.370 1.00 49.41 88 ALA A C 1
ATOM 709 O O . ALA A 1 88 ? 34.849 19.848 -32.377 1.00 49.41 88 ALA A O 1
ATOM 710 N N . TYR A 1 89 ? 34.355 17.962 -33.469 1.00 51.38 89 TYR A N 1
ATOM 711 C CA . TYR A 1 89 ? 35.152 18.287 -34.656 1.00 51.38 89 TYR A CA 1
ATOM 712 C C . TYR A 1 89 ? 34.347 18.785 -35.863 1.00 51.38 89 TYR A C 1
ATOM 714 O O . TYR A 1 89 ? 34.945 19.185 -36.853 1.00 51.38 89 TYR A O 1
ATOM 722 N N . PHE A 1 90 ? 33.010 18.815 -35.799 1.00 49.06 90 PHE A N 1
ATOM 723 C CA . PHE A 1 90 ? 32.197 19.225 -36.955 1.00 49.06 90 PHE A CA 1
ATOM 724 C C . PHE A 1 90 ? 31.860 20.728 -36.999 1.00 49.06 90 PHE A C 1
ATOM 726 O O . PHE A 1 90 ? 31.382 21.214 -38.016 1.00 49.06 90 PHE A O 1
ATOM 733 N N . CYS A 1 91 ? 32.128 21.486 -35.927 1.00 46.34 91 CYS A N 1
ATOM 734 C CA . CYS A 1 91 ? 31.781 22.914 -35.852 1.00 46.34 91 CYS A CA 1
ATOM 735 C C . CYS A 1 91 ? 32.947 23.865 -36.207 1.00 46.34 91 CYS A C 1
ATOM 737 O O . CYS A 1 91 ? 32.717 25.027 -36.520 1.00 46.34 91 CYS A O 1
ATOM 739 N N . SER A 1 92 ? 34.206 23.403 -36.207 1.00 52.03 92 SER A N 1
ATOM 740 C CA . SER A 1 92 ? 35.356 24.285 -36.486 1.00 52.03 92 SER A CA 1
ATOM 741 C C . SER A 1 92 ? 35.690 24.430 -37.975 1.00 52.03 92 SER A C 1
ATOM 743 O O . SER A 1 92 ? 36.259 25.446 -38.371 1.00 52.03 92 SER A O 1
ATOM 745 N N . PHE A 1 93 ? 35.322 23.459 -38.818 1.00 52.44 93 PHE A N 1
ATOM 746 C CA . PHE A 1 93 ? 35.695 23.475 -40.239 1.00 52.44 93 PHE A CA 1
ATOM 747 C C . PHE A 1 93 ? 34.746 24.319 -41.103 1.00 52.44 93 PHE A C 1
ATOM 749 O O . PHE A 1 93 ? 35.181 24.984 -42.043 1.00 52.44 93 PHE A O 1
ATOM 756 N N . THR A 1 94 ? 33.457 24.360 -40.755 1.00 56.16 94 THR A N 1
ATOM 757 C CA . THR A 1 94 ? 32.454 25.171 -41.463 1.00 56.16 94 THR A CA 1
ATOM 758 C C . THR A 1 94 ? 32.634 26.668 -41.214 1.00 56.16 94 THR A C 1
ATOM 760 O O . THR A 1 94 ? 32.455 27.450 -42.142 1.00 56.16 94 THR A O 1
ATOM 763 N N . ILE A 1 95 ? 33.084 27.079 -40.022 1.00 59.12 95 ILE A N 1
ATOM 764 C CA . ILE A 1 95 ? 33.408 28.486 -39.723 1.00 59.12 95 ILE A CA 1
ATOM 765 C C . ILE A 1 95 ? 34.649 28.947 -40.508 1.00 59.12 95 ILE A C 1
ATOM 767 O O . ILE A 1 95 ? 34.642 30.035 -41.081 1.00 59.12 95 ILE A O 1
ATOM 771 N N . TYR A 1 96 ? 35.694 28.116 -40.606 1.00 59.66 96 TYR A N 1
ATOM 772 C CA . TYR A 1 96 ? 36.935 28.494 -41.300 1.00 59.66 96 TYR A CA 1
ATOM 773 C C . TYR A 1 96 ? 36.753 28.674 -42.819 1.00 59.66 96 TYR A C 1
ATOM 775 O O . TYR A 1 96 ? 37.357 29.567 -43.415 1.00 59.66 96 TYR A O 1
ATOM 783 N N . LEU A 1 97 ? 35.899 27.863 -43.453 1.00 59.66 97 LEU A N 1
ATOM 784 C CA . LEU A 1 97 ? 35.589 27.972 -44.887 1.00 59.66 97 LEU A CA 1
ATOM 785 C C . LEU A 1 97 ? 34.672 29.161 -45.225 1.00 59.66 97 LEU A C 1
ATOM 787 O O . LEU A 1 97 ? 34.790 29.720 -46.318 1.00 59.66 97 LEU A O 1
ATOM 791 N N . LEU A 1 98 ? 33.809 29.578 -44.292 1.00 59.88 98 LEU A N 1
ATOM 792 C CA . LEU A 1 98 ? 32.941 30.753 -44.448 1.00 59.88 98 LEU A CA 1
ATOM 793 C C . LEU A 1 98 ? 33.724 32.071 -44.345 1.00 59.88 98 LEU A C 1
ATOM 795 O O . LEU A 1 98 ? 33.459 32.993 -45.109 1.00 59.88 98 LEU A O 1
ATOM 799 N N . PHE A 1 99 ? 34.737 32.148 -43.475 1.00 58.31 99 PHE A N 1
ATOM 800 C CA . PHE A 1 99 ? 35.573 33.351 -43.352 1.00 58.31 99 PHE A CA 1
ATOM 801 C C . PHE A 1 99 ? 36.583 33.523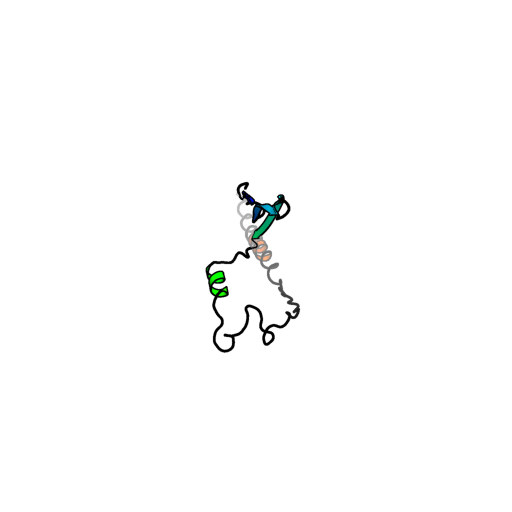 -44.499 1.00 58.31 99 PHE A C 1
ATOM 803 O O . PHE A 1 99 ? 36.857 34.653 -44.893 1.00 58.31 99 PHE A O 1
ATOM 810 N N . LYS A 1 100 ? 37.106 32.436 -45.086 1.00 58.25 100 LYS A N 1
ATOM 811 C CA . LYS A 1 100 ? 38.076 32.519 -46.200 1.00 58.25 100 LYS A CA 1
ATOM 812 C C . LYS A 1 100 ? 37.470 32.919 -47.552 1.00 58.25 100 LYS A C 1
ATOM 814 O O . LYS A 1 100 ? 38.208 33.383 -48.412 1.00 58.25 100 LYS A O 1
ATOM 819 N N . ASN A 1 101 ? 36.162 32.738 -47.748 1.00 54.56 101 ASN A N 1
ATOM 820 C CA . ASN A 1 101 ? 35.474 33.166 -48.973 1.00 54.56 101 ASN A CA 1
ATOM 821 C C . ASN A 1 101 ? 35.021 34.635 -48.934 1.00 54.56 101 ASN A C 1
ATOM 823 O O . ASN A 1 101 ? 34.644 35.167 -49.972 1.00 54.56 101 ASN A O 1
ATOM 827 N N . LEU A 1 102 ? 35.063 35.303 -47.773 1.00 51.94 102 LEU A N 1
ATOM 828 C CA . LEU A 1 102 ? 34.601 36.691 -47.644 1.00 51.94 102 LEU A CA 1
ATOM 829 C C . LEU A 1 102 ? 35.700 37.731 -47.920 1.00 51.94 102 LEU A C 1
ATOM 831 O O . LEU A 1 102 ? 35.389 38.868 -48.257 1.00 51.94 102 LEU A O 1
ATOM 835 N N . SER A 1 103 ? 36.978 37.358 -47.806 1.00 51.19 103 SER A N 1
ATOM 836 C CA . SER A 1 103 ? 38.115 38.275 -47.975 1.00 51.19 103 SER A CA 1
ATOM 837 C C . SER A 1 103 ? 38.613 38.429 -49.417 1.00 51.19 103 SER A C 1
ATOM 839 O O . SER A 1 103 ? 39.463 39.273 -49.658 1.00 51.19 103 SER A O 1
ATOM 841 N N . HIS A 1 104 ? 38.092 37.665 -50.386 1.00 48.41 104 HIS A N 1
ATOM 842 C CA . HIS A 1 104 ? 38.518 37.772 -51.794 1.00 48.41 104 HIS A CA 1
ATOM 843 C C . HIS A 1 104 ? 37.610 38.683 -52.651 1.00 48.41 104 HIS A C 1
ATOM 845 O O . HIS A 1 104 ? 37.913 38.938 -53.812 1.00 48.41 104 HIS A O 1
ATOM 851 N N . THR A 1 105 ? 36.494 39.189 -52.111 1.00 50.72 105 THR A N 1
ATOM 852 C CA . THR A 1 105 ? 35.551 40.046 -52.863 1.00 50.72 105 THR A CA 1
ATOM 853 C C . THR A 1 105 ? 35.705 41.542 -52.561 1.00 50.72 105 THR A C 1
ATOM 855 O O . THR A 1 105 ? 35.134 42.360 -53.275 1.00 50.72 105 THR A O 1
ATOM 858 N N . THR A 1 106 ? 36.491 41.943 -51.557 1.00 49.78 106 THR A N 1
ATOM 859 C CA . THR A 1 106 ? 36.596 43.363 -51.161 1.00 49.78 106 THR A CA 1
ATOM 860 C C . THR A 1 106 ? 37.807 44.120 -51.714 1.00 49.78 106 THR A C 1
ATOM 862 O O . THR A 1 106 ? 37.857 45.329 -51.528 1.00 49.78 106 THR A O 1
ATOM 865 N N . ASP A 1 107 ? 38.728 43.469 -52.435 1.00 51.28 107 ASP A N 1
ATOM 866 C CA . ASP A 1 107 ? 39.971 44.108 -52.914 1.00 51.28 107 ASP A CA 1
ATOM 867 C C . ASP A 1 107 ? 39.925 44.637 -54.367 1.00 51.28 107 ASP A C 1
ATOM 869 O O . ASP A 1 107 ? 40.922 45.169 -54.844 1.00 51.28 107 ASP A O 1
ATOM 873 N N . GLU A 1 108 ? 38.784 44.581 -55.073 1.00 53.00 108 GLU A N 1
ATOM 874 C CA . GLU A 1 108 ? 38.660 45.149 -56.438 1.00 53.00 108 GLU A CA 1
ATOM 875 C C . GLU A 1 108 ? 37.818 46.436 -56.551 1.00 53.00 108 GLU A C 1
ATOM 877 O O . GLU A 1 108 ? 37.622 46.939 -57.651 1.00 53.00 108 GLU A O 1
ATOM 882 N N . MET A 1 109 ? 37.357 47.038 -55.447 1.00 53.72 109 MET A N 1
ATOM 883 C CA . MET A 1 109 ? 36.541 48.271 -55.500 1.00 53.72 109 MET A CA 1
ATOM 884 C C . MET A 1 109 ? 37.174 49.469 -54.779 1.00 53.72 109 MET A C 1
ATOM 886 O O . MET A 1 109 ? 36.472 50.328 -54.246 1.00 53.72 109 MET A O 1
ATOM 890 N N . SER A 1 110 ? 38.505 49.555 -54.768 1.00 51.94 110 SER A N 1
ATOM 891 C CA . SER A 1 110 ? 39.216 50.769 -54.358 1.00 51.94 110 SER A CA 1
ATOM 892 C C . SER A 1 110 ? 40.388 51.062 -55.291 1.00 51.94 110 SER A C 1
ATOM 894 O O . SER A 1 110 ? 41.532 50.848 -54.912 1.00 51.94 110 SER A O 1
ATOM 896 N N . ILE A 1 111 ? 40.094 51.517 -56.511 1.00 44.22 111 ILE A N 1
ATOM 897 C CA . ILE A 1 111 ? 40.900 52.437 -57.333 1.00 44.22 111 ILE A CA 1
ATOM 898 C C . ILE A 1 111 ? 39.990 52.889 -58.498 1.00 44.22 111 ILE A C 1
ATOM 900 O O . ILE A 1 111 ? 39.48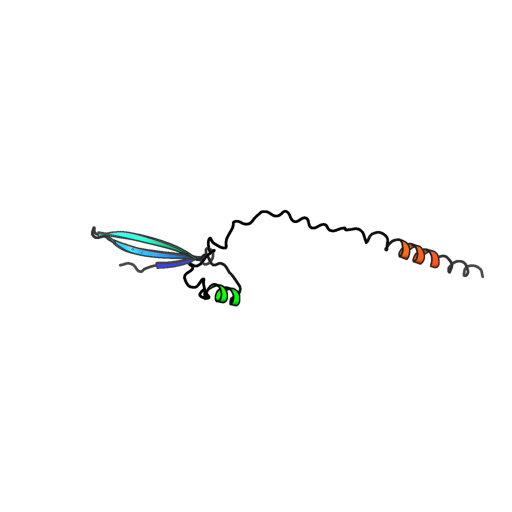9 52.049 -59.242 1.00 44.22 111 ILE A O 1
ATOM 904 N N . ILE A 1 112 ? 39.861 54.219 -58.638 1.00 39.25 112 ILE A N 1
ATOM 905 C CA . ILE A 1 112 ? 39.014 55.036 -59.545 1.00 39.25 112 ILE A CA 1
ATOM 906 C C . ILE A 1 112 ? 37.638 55.401 -58.976 1.00 39.25 112 ILE A C 1
ATOM 908 O O . ILE A 1 112 ? 36.755 54.526 -58.871 1.00 39.25 112 ILE A O 1
#

Sequence (112 aa):
MPPIEEKFDSERNIKTVVRYFFNEDGDLIKETKEYQREKRVVASRVADRKKWKKFGASKSDPSGGNLANTYPADVVTMQIVQSRQACAYFCSFTIYLLFKNLSHTTDEMSII

Secondary structure (DSSP, 8-state):
-PPPEEEEETTTTEEEEEEEEE-TTS-EEEEEEEEE-------HHHHHHHTPPP-GGGTTPPSS--TTT--PPP-----------SSSSSSHHHHHHHHHTTTTSSSSSS--

Radius of gyration: 37.86 Å; chains: 1; bounding box: 63×78×101 Å

InterPro domains:
  IPR024675 Eukaryotic translation initiation factor 3 subunit G, N-terminal [PF12353] (6-84)